Protein AF-A0A838PZT3-F1 (afdb_monomer_lite)

Secondary structure (DSSP, 8-state):
--S----S-TTTGGGS---SSS-HHHHHHHHHHTT--SEEEES-HHHHHHHHHHHHHHHHTTSS-TTSSEEEEHHHHHHHHHS-GGGTSSS----------------

Sequence (107 aa):
RSRGFCCGAGGARFYMEETIGKRVNHERIDEALELHPDLVSTACPFCMVMLDDAVADKTGRGELEQGQVRVVDVAQILAESLLPVATVNGRPATAAGDGNPGGHAGV

Foldseek 3Di:
DPPDDDLQPPPVSVVPDDPPDDRSLLVVLVVVCVVQDLEDEDQDPSNLVSVVVNVVVCCVVVVDPDSSYHYYYPVVVVVLVPDDPCPNDVDPPPDDDDDDDDDDDDD

pLDDT: mean 83.63, std 20.68, range [34.59, 98.38]

Structure (mmCIF, N/CA/C/O backbone):
data_AF-A0A838PZT3-F1
#
_entry.id   AF-A0A838PZT3-F1
#
loop_
_atom_site.group_PDB
_atom_site.id
_atom_site.type_symbol
_atom_site.label_atom_id
_atom_site.label_alt_id
_atom_site.label_comp_id
_atom_site.label_asym_id
_atom_site.label_entity_id
_atom_site.label_seq_id
_atom_site.pdbx_PDB_ins_code
_atom_site.Cartn_x
_atom_site.Cartn_y
_atom_site.Cartn_z
_atom_site.occupancy
_atom_site.B_iso_or_equiv
_atom_site.auth_seq_id
_atom_site.auth_comp_id
_atom_site.auth_asym_id
_atom_site.auth_atom_id
_atom_site.pdbx_PDB_model_num
ATOM 1 N N . ARG A 1 1 ? 1.213 -17.818 -0.784 1.00 59.66 1 ARG A N 1
ATOM 2 C CA . ARG A 1 1 ? 2.274 -17.642 -1.810 1.00 59.66 1 ARG A CA 1
ATOM 3 C C . ARG A 1 1 ? 1.745 -17.626 -3.256 1.00 59.66 1 ARG A C 1
ATOM 5 O O . ARG A 1 1 ? 2.489 -17.206 -4.120 1.00 59.66 1 ARG A O 1
ATOM 12 N N . SER A 1 2 ? 0.508 -18.061 -3.539 1.00 80.94 2 SER A N 1
ATOM 13 C CA . SER A 1 2 ? -0.018 -18.213 -4.914 1.00 80.94 2 SER A CA 1
ATOM 14 C C . SER A 1 2 ? -0.765 -17.003 -5.491 1.00 80.94 2 SER A C 1
ATOM 16 O O . SER A 1 2 ? -1.003 -16.975 -6.687 1.00 80.94 2 SER A O 1
ATOM 18 N N . ARG A 1 3 ? -1.144 -16.015 -4.669 1.00 81.31 3 ARG A N 1
ATOM 19 C CA . ARG A 1 3 ? -1.924 -14.831 -5.096 1.00 81.31 3 ARG A CA 1
ATOM 20 C C . ARG A 1 3 ? -1.153 -13.515 -4.970 1.00 81.31 3 ARG A C 1
ATOM 22 O O . ARG A 1 3 ? -1.739 -12.439 -4.891 1.00 81.31 3 ARG A O 1
ATOM 29 N N . GLY A 1 4 ? 0.161 -13.597 -4.794 1.00 82.94 4 GLY A N 1
ATOM 30 C CA . GLY A 1 4 ? 0.956 -12.412 -4.529 1.00 82.94 4 GLY A CA 1
ATOM 31 C C . GLY A 1 4 ? 2.395 -12.541 -4.957 1.00 82.94 4 GLY A C 1
ATOM 32 O O . GLY A 1 4 ? 3.012 -13.585 -4.748 1.00 82.94 4 GLY A O 1
ATOM 33 N N . PHE A 1 5 ? 2.906 -11.452 -5.518 1.00 89.12 5 PHE A N 1
ATOM 34 C CA . PHE A 1 5 ? 4.318 -11.253 -5.804 1.00 89.12 5 PHE A CA 1
ATOM 35 C C . PHE A 1 5 ? 4.874 -10.067 -4.996 1.00 89.12 5 PHE A C 1
ATOM 37 O O . PHE A 1 5 ? 4.150 -9.386 -4.269 1.00 89.12 5 PHE A O 1
ATOM 44 N N . CYS A 1 6 ? 6.196 -9.897 -5.043 1.00 91.88 6 CYS A N 1
ATOM 45 C CA . CYS A 1 6 ? 6.939 -8.908 -4.258 1.00 91.88 6 CYS A CA 1
ATOM 46 C C . CYS A 1 6 ? 6.649 -7.466 -4.714 1.00 91.88 6 CYS A C 1
ATOM 48 O O . CYS A 1 6 ? 6.509 -7.222 -5.903 1.00 91.88 6 CYS A O 1
ATOM 50 N N . CYS A 1 7 ? 6.676 -6.496 -3.794 1.00 94.50 7 CYS A N 1
ATOM 51 C CA . CYS A 1 7 ? 6.563 -5.062 -4.108 1.00 94.50 7 CYS A CA 1
ATOM 52 C C . CYS A 1 7 ? 7.754 -4.482 -4.896 1.00 94.50 7 CYS A C 1
ATOM 54 O O . CYS A 1 7 ? 7.721 -3.315 -5.269 1.00 94.50 7 CYS A O 1
ATOM 56 N N . GLY A 1 8 ? 8.828 -5.258 -5.089 1.00 94.38 8 GLY A N 1
ATOM 57 C CA . GLY A 1 8 ? 10.031 -4.847 -5.816 1.00 94.38 8 GLY A CA 1
ATOM 58 C C . GLY A 1 8 ? 11.215 -4.412 -4.971 1.00 94.38 8 GLY A C 1
ATOM 59 O O . GLY A 1 8 ? 12.325 -4.414 -5.478 1.00 94.38 8 GLY A O 1
ATO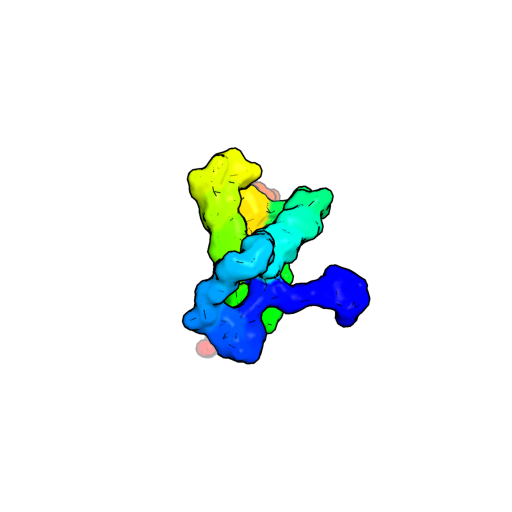M 60 N N . ALA A 1 9 ? 11.026 -4.108 -3.688 1.00 96.50 9 ALA A N 1
ATOM 61 C CA . ALA A 1 9 ? 12.108 -3.592 -2.842 1.00 96.50 9 ALA A CA 1
ATOM 62 C C . ALA A 1 9 ? 13.114 -4.651 -2.347 1.00 96.50 9 ALA A C 1
ATOM 64 O O . ALA A 1 9 ? 14.214 -4.307 -1.909 1.00 96.50 9 ALA A O 1
ATOM 65 N N . GLY A 1 10 ? 12.742 -5.935 -2.360 1.00 94.25 10 GLY A N 1
ATOM 66 C CA . GLY A 1 10 ? 13.560 -7.014 -1.798 1.00 94.25 10 GLY A CA 1
ATOM 67 C C . GLY A 1 10 ? 14.926 -7.161 -2.479 1.00 94.25 10 GLY A C 1
ATOM 68 O O . GLY A 1 10 ? 15.077 -6.876 -3.663 1.00 94.25 10 GLY A O 1
ATOM 69 N N . GLY A 1 11 ? 15.935 -7.633 -1.737 1.00 94.00 11 GLY A N 1
ATOM 70 C CA . GLY A 1 11 ? 17.277 -7.871 -2.289 1.00 94.00 11 GLY A CA 1
ATOM 71 C C . GLY A 1 11 ? 18.022 -6.592 -2.687 1.00 94.00 11 GLY A C 1
ATOM 72 O O . GLY A 1 11 ? 18.698 -6.583 -3.707 1.00 94.00 11 GLY A O 1
ATOM 73 N N . ALA A 1 12 ? 17.862 -5.518 -1.904 1.00 93.38 12 ALA A N 1
ATOM 74 C CA . ALA A 1 12 ? 18.434 -4.183 -2.136 1.00 93.38 12 ALA A CA 1
ATOM 75 C C . ALA A 1 12 ? 17.937 -3.453 -3.397 1.00 93.38 12 ALA A C 1
ATOM 77 O O . ALA A 1 12 ? 18.406 -2.355 -3.691 1.00 93.38 12 ALA A O 1
ATOM 78 N N . ARG A 1 13 ? 16.938 -3.999 -4.098 1.00 92.44 13 ARG A N 1
ATOM 79 C CA . ARG A 1 13 ? 16.351 -3.364 -5.285 1.00 92.44 13 ARG A CA 1
ATOM 80 C C . ARG A 1 13 ? 15.569 -2.090 -4.972 1.00 92.44 13 ARG A C 1
ATOM 82 O O . ARG A 1 13 ? 15.355 -1.300 -5.873 1.00 92.44 13 ARG A O 1
ATOM 89 N N . PHE A 1 14 ? 15.232 -1.842 -3.704 1.00 92.69 14 PHE A N 1
ATOM 90 C CA . PHE A 1 14 ? 14.729 -0.542 -3.244 1.00 92.69 14 PHE A CA 1
ATOM 91 C C . PHE A 1 14 ? 15.652 0.633 -3.613 1.00 92.69 14 PHE A C 1
ATOM 93 O O . PHE A 1 14 ? 15.176 1.730 -3.866 1.00 92.69 14 PHE A O 1
ATOM 100 N N . TYR A 1 15 ? 16.969 0.408 -3.642 1.00 91.00 15 TYR A N 1
ATOM 101 C CA . TYR A 1 15 ? 17.969 1.438 -3.951 1.00 91.00 15 TYR A CA 1
ATOM 102 C C . TYR A 1 15 ? 18.348 1.493 -5.433 1.00 91.00 15 TYR A C 1
ATOM 104 O O . TYR A 1 15 ? 19.294 2.184 -5.803 1.00 91.00 15 TYR A O 1
ATOM 112 N N . MET A 1 16 ? 17.672 0.709 -6.267 1.00 90.25 16 MET A N 1
ATOM 113 C CA . MET A 1 16 ? 17.953 0.608 -7.688 1.00 90.25 16 MET A CA 1
ATOM 114 C C . MET A 1 16 ? 16.753 1.128 -8.462 1.00 90.25 16 MET A C 1
ATOM 116 O O . MET A 1 16 ? 15.609 0.849 -8.111 1.00 90.25 16 MET A O 1
ATOM 120 N N . GLU A 1 17 ? 17.018 1.836 -9.550 1.00 87.12 17 GLU A N 1
ATOM 121 C CA . GLU A 1 17 ? 15.967 2.226 -10.479 1.00 87.12 17 GLU A CA 1
ATOM 122 C C . GLU A 1 17 ? 15.562 1.013 -11.329 1.00 87.12 17 GLU A C 1
ATOM 124 O O . GLU A 1 17 ? 16.417 0.346 -11.923 1.00 87.12 17 GLU A O 1
ATOM 129 N N . GLU A 1 18 ? 14.262 0.734 -11.420 1.00 85.12 18 GLU A N 1
ATOM 130 C CA . GLU A 1 18 ? 13.750 -0.204 -12.417 1.00 85.12 18 GLU A CA 1
ATOM 131 C C . GLU A 1 18 ? 13.581 0.535 -13.744 1.00 85.12 18 GLU A C 1
ATOM 133 O O . GLU A 1 18 ? 12.869 1.534 -13.826 1.00 85.12 18 GLU A O 1
ATOM 138 N N . THR A 1 19 ? 14.250 0.048 -14.783 1.00 87.06 19 THR A N 1
ATOM 139 C CA . THR A 1 19 ? 14.265 0.685 -16.111 1.00 87.06 19 THR A CA 1
ATOM 140 C C . THR A 1 19 ? 13.596 -0.176 -17.172 1.00 87.06 19 THR A C 1
ATOM 142 O O . THR A 1 19 ? 13.427 0.261 -18.312 1.00 87.06 19 THR A O 1
ATOM 145 N N . ILE A 1 20 ? 13.205 -1.401 -16.814 1.00 87.06 20 ILE A N 1
ATOM 146 C CA . ILE A 1 20 ? 12.642 -2.372 -17.738 1.00 87.06 20 ILE A CA 1
ATOM 147 C C . ILE A 1 20 ? 11.157 -2.551 -17.434 1.00 87.06 20 ILE A C 1
ATOM 149 O O . ILE A 1 20 ? 10.768 -3.062 -16.387 1.00 87.06 20 ILE A O 1
ATOM 153 N N . GLY A 1 21 ? 10.321 -2.198 -18.410 1.00 90.31 21 GLY A N 1
ATOM 154 C CA . GLY A 1 21 ? 8.877 -2.397 -18.327 1.00 90.31 21 GLY A CA 1
ATOM 155 C C . GLY A 1 21 ? 8.206 -1.512 -17.277 1.00 90.31 21 GLY A C 1
ATOM 156 O O . GLY A 1 21 ? 8.669 -0.415 -16.966 1.00 90.31 21 GLY A O 1
ATOM 157 N N . LYS A 1 22 ? 7.064 -1.974 -16.763 1.00 93.00 22 LYS A N 1
ATOM 158 C CA . LYS A 1 22 ? 6.316 -1.264 -15.724 1.00 93.00 22 LYS A CA 1
ATOM 159 C C . LYS A 1 22 ? 6.942 -1.548 -14.362 1.00 93.00 22 LYS A C 1
ATOM 161 O O . LYS A 1 22 ? 7.284 -2.690 -14.053 1.00 93.00 22 LYS A O 1
ATOM 166 N N . ARG A 1 23 ? 7.048 -0.515 -13.521 1.00 94.00 23 ARG A N 1
ATOM 167 C CA . ARG A 1 23 ? 7.534 -0.679 -12.147 1.00 94.00 23 ARG A CA 1
ATOM 168 C C . ARG A 1 23 ? 6.653 -1.689 -11.409 1.00 94.00 23 ARG A C 1
ATOM 170 O O . ARG A 1 23 ? 5.427 -1.623 -11.453 1.00 94.00 23 ARG A O 1
ATOM 177 N N . VAL A 1 24 ? 7.278 -2.627 -10.708 1.00 95.12 24 VAL A N 1
ATOM 178 C CA . VAL A 1 24 ? 6.561 -3.753 -10.090 1.00 95.12 24 VAL A CA 1
ATOM 179 C C . VAL A 1 24 ? 5.627 -3.321 -8.950 1.00 95.12 24 VAL A C 1
ATOM 181 O O . VAL A 1 24 ? 4.609 -3.966 -8.711 1.00 95.12 24 VAL A O 1
ATOM 184 N N . ASN A 1 25 ? 5.915 -2.200 -8.277 1.00 95.94 25 ASN A N 1
ATOM 185 C CA . ASN A 1 25 ? 4.985 -1.596 -7.321 1.00 95.94 25 ASN A CA 1
ATOM 186 C C . ASN A 1 25 ? 3.722 -1.044 -8.005 1.00 95.94 25 ASN A C 1
ATOM 188 O O . ASN A 1 25 ? 2.643 -1.163 -7.432 1.00 95.94 25 ASN A O 1
ATOM 192 N N . HIS A 1 26 ? 3.835 -0.528 -9.236 1.00 96.75 26 HIS A N 1
ATOM 193 C CA . HIS A 1 26 ? 2.692 -0.112 -10.058 1.00 96.75 26 HIS A CA 1
ATOM 194 C C . HIS A 1 26 ? 1.846 -1.296 -10.509 1.00 96.75 26 HIS A C 1
ATOM 196 O O . HIS A 1 26 ? 0.629 -1.231 -10.393 1.00 96.75 26 HIS A O 1
ATOM 202 N N . GLU A 1 27 ? 2.462 -2.396 -10.955 1.00 95.75 27 GLU A N 1
ATOM 203 C CA . GLU A 1 27 ? 1.693 -3.622 -11.227 1.00 95.75 27 GLU A CA 1
ATOM 204 C C . GLU A 1 27 ? 0.923 -4.071 -9.988 1.00 95.75 27 GLU A C 1
ATOM 206 O O . GLU A 1 27 ? -0.257 -4.402 -10.055 1.00 95.75 27 GLU A O 1
ATOM 211 N N . ARG A 1 28 ? 1.581 -4.035 -8.826 1.00 95.56 28 ARG A N 1
ATOM 212 C CA . ARG A 1 28 ? 0.972 -4.529 -7.599 1.00 95.56 28 ARG A CA 1
ATOM 213 C C . ARG A 1 28 ? -0.161 -3.646 -7.087 1.00 95.56 28 ARG A C 1
ATOM 215 O O . ARG A 1 28 ? -1.121 -4.186 -6.538 1.00 95.56 28 ARG A O 1
ATOM 222 N N . ILE A 1 29 ? -0.046 -2.323 -7.215 1.00 96.88 29 ILE A N 1
ATOM 223 C CA . ILE A 1 29 ? -1.128 -1.429 -6.796 1.00 96.88 29 ILE A CA 1
ATOM 224 C C . ILE A 1 29 ? -2.305 -1.502 -7.766 1.00 96.88 29 ILE A C 1
ATOM 226 O O . ILE A 1 29 ? -3.436 -1.484 -7.304 1.00 96.88 29 ILE A O 1
ATOM 230 N N . ASP A 1 30 ? -2.069 -1.679 -9.069 1.00 96.62 30 ASP A N 1
ATOM 231 C CA . ASP A 1 30 ? -3.154 -1.840 -10.043 1.00 96.62 30 ASP A CA 1
ATOM 232 C C . ASP A 1 30 ? -3.994 -3.084 -9.752 1.00 96.62 30 ASP A C 1
ATOM 234 O O . ASP A 1 30 ? -5.214 -2.977 -9.647 1.00 96.62 30 ASP A O 1
ATOM 238 N N . GLU A 1 31 ? -3.353 -4.225 -9.478 1.00 95.56 31 GLU A N 1
ATOM 239 C CA . GLU A 1 31 ? -4.064 -5.432 -9.027 1.00 95.56 31 GLU A CA 1
ATOM 240 C C . GLU A 1 31 ? -4.888 -5.192 -7.754 1.00 95.56 31 GLU A C 1
ATOM 242 O O . GLU A 1 31 ? -5.969 -5.754 -7.585 1.00 95.56 31 GLU A O 1
ATOM 247 N N . ALA A 1 32 ? -4.371 -4.392 -6.817 1.00 95.62 32 ALA A N 1
ATOM 248 C CA . ALA A 1 32 ? -5.101 -4.076 -5.594 1.00 95.62 32 ALA A CA 1
ATOM 249 C C . ALA A 1 32 ? -6.310 -3.173 -5.883 1.00 95.62 32 ALA A C 1
ATOM 251 O O . ALA A 1 32 ? -7.377 -3.395 -5.314 1.00 95.62 32 ALA A O 1
ATOM 252 N N . LEU A 1 33 ? -6.157 -2.190 -6.773 1.00 96.75 33 LEU A N 1
ATOM 253 C CA . LEU A 1 33 ? -7.187 -1.212 -7.128 1.00 96.75 33 LEU A CA 1
ATOM 254 C C . LEU A 1 33 ? -8.372 -1.830 -7.879 1.00 96.75 33 LEU A C 1
ATOM 256 O O . LEU A 1 33 ? -9.487 -1.334 -7.733 1.00 96.75 33 LEU A O 1
ATOM 260 N N . GLU A 1 34 ? -8.184 -2.949 -8.585 1.00 96.62 34 GLU A N 1
ATOM 261 C CA . GLU A 1 34 ? -9.287 -3.725 -9.188 1.00 96.62 34 GLU A CA 1
ATOM 262 C C . GLU A 1 34 ? -10.333 -4.189 -8.157 1.00 96.62 34 GLU A C 1
ATOM 264 O O . GLU A 1 34 ? -11.488 -4.455 -8.497 1.00 96.62 34 GLU A O 1
ATOM 269 N N . LEU A 1 35 ? -9.946 -4.278 -6.880 1.00 96.06 35 LEU A N 1
ATOM 270 C CA . LEU A 1 35 ? -10.833 -4.648 -5.776 1.00 96.06 35 LEU A CA 1
ATOM 271 C C . LEU A 1 35 ? -11.527 -3.445 -5.123 1.00 96.06 35 LEU A C 1
ATOM 273 O O . LEU A 1 35 ? -12.304 -3.647 -4.192 1.00 96.06 35 LEU A O 1
ATOM 277 N N . HIS A 1 36 ? -11.279 -2.226 -5.609 1.00 96.31 36 HIS A N 1
ATOM 278 C CA . HIS A 1 36 ? -11.813 -0.968 -5.076 1.00 96.31 36 HIS A CA 1
ATOM 279 C C . HIS A 1 36 ? -11.580 -0.791 -3.555 1.00 96.31 36 HIS A C 1
ATOM 281 O O . HIS A 1 36 ? -12.537 -0.577 -2.810 1.00 96.31 36 HIS A O 1
ATOM 287 N N . PRO A 1 37 ? -10.336 -0.932 -3.053 1.00 97.19 37 PRO A N 1
ATOM 288 C CA . PRO A 1 37 ? -10.059 -0.878 -1.623 1.00 97.19 37 PRO A CA 1
ATOM 289 C C . PRO A 1 37 ? -9.988 0.562 -1.101 1.00 97.19 37 PRO A C 1
ATOM 291 O O . PRO A 1 37 ? -9.372 1.413 -1.731 1.00 97.19 37 PRO A O 1
ATOM 294 N N . ASP A 1 38 ? -10.473 0.794 0.120 1.00 96.44 38 ASP A N 1
ATOM 295 C CA . ASP A 1 38 ? -10.155 2.018 0.878 1.00 96.44 38 ASP A CA 1
ATOM 296 C C . ASP A 1 38 ? -8.757 1.931 1.533 1.00 96.44 38 ASP A C 1
ATOM 298 O O . ASP A 1 38 ? -8.075 2.933 1.762 1.00 96.44 38 ASP A O 1
ATOM 302 N N . LEU A 1 39 ? -8.312 0.706 1.849 1.00 96.75 39 LEU A N 1
ATOM 303 C CA . LEU A 1 39 ? -7.032 0.422 2.498 1.00 96.75 39 LEU A CA 1
ATOM 304 C C . LEU A 1 39 ? -6.282 -0.737 1.839 1.00 96.75 39 LEU A C 1
ATOM 306 O O . LEU A 1 39 ? -6.838 -1.809 1.590 1.00 96.75 39 LEU A O 1
ATOM 310 N N . VAL A 1 40 ? -4.972 -0.555 1.681 1.00 97.38 40 VAL A N 1
ATOM 311 C CA . VAL A 1 40 ? -4.015 -1.604 1.317 1.00 97.38 40 VAL A CA 1
ATOM 312 C C . VAL A 1 40 ? -3.066 -1.820 2.493 1.00 97.38 40 VAL A C 1
ATOM 314 O O . VAL A 1 40 ? -2.283 -0.944 2.852 1.00 97.38 40 VAL A O 1
ATOM 317 N N . SER A 1 41 ? -3.130 -3.001 3.109 1.00 97.00 41 SER A N 1
ATOM 318 C CA . SER A 1 41 ? -2.301 -3.329 4.272 1.00 97.00 41 SER A CA 1
ATOM 319 C C . SER A 1 41 ? -1.077 -4.166 3.914 1.00 97.00 41 SER A C 1
ATOM 321 O O . SER A 1 41 ? -1.123 -5.048 3.053 1.00 97.00 41 SER A O 1
ATOM 323 N N . THR A 1 42 ? 0.017 -3.926 4.630 1.00 96.62 42 THR A N 1
ATOM 324 C CA . THR A 1 42 ? 1.263 -4.692 4.560 1.00 96.62 42 THR A CA 1
ATOM 325 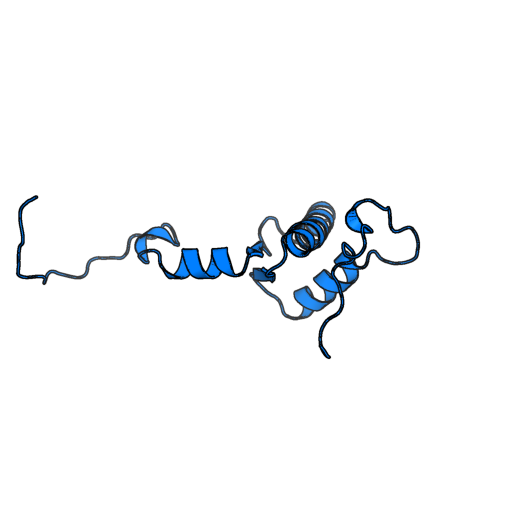C C . THR A 1 42 ? 1.813 -4.963 5.964 1.00 96.62 42 THR A C 1
ATOM 327 O O . THR A 1 42 ? 1.432 -4.310 6.924 1.00 96.62 42 THR A O 1
ATOM 330 N N . ALA A 1 43 ? 2.716 -5.937 6.090 1.00 96.31 43 ALA A N 1
ATOM 331 C CA . ALA A 1 43 ? 3.479 -6.216 7.315 1.00 96.31 43 ALA A CA 1
ATOM 332 C C . ALA A 1 43 ? 4.995 -6.000 7.110 1.00 96.31 43 ALA A C 1
ATOM 334 O O . ALA A 1 43 ? 5.830 -6.573 7.808 1.00 96.31 43 ALA A O 1
ATOM 335 N N . CYS A 1 44 ? 5.366 -5.252 6.069 1.00 96.06 44 CYS A N 1
ATOM 336 C CA . CYS A 1 44 ? 6.746 -4.963 5.701 1.00 96.06 44 CYS A CA 1
ATOM 337 C C . CYS A 1 44 ? 6.900 -3.463 5.406 1.00 96.06 44 CYS A C 1
ATOM 339 O O . CYS A 1 44 ? 6.187 -2.961 4.527 1.00 96.06 44 CYS A O 1
ATOM 341 N N . PRO A 1 45 ? 7.854 -2.764 6.055 1.00 95.25 45 PRO A N 1
ATOM 342 C CA . PRO A 1 45 ? 8.040 -1.325 5.869 1.00 95.25 45 PRO A CA 1
ATOM 343 C C . PRO A 1 45 ? 8.459 -0.968 4.438 1.00 95.25 45 PRO A C 1
ATOM 345 O O . PRO A 1 45 ? 8.029 0.047 3.907 1.00 95.25 45 PRO A O 1
ATOM 348 N N . PHE A 1 46 ? 9.221 -1.829 3.759 1.00 96.69 46 PHE A N 1
ATOM 349 C CA . PHE A 1 46 ? 9.579 -1.599 2.358 1.00 96.69 46 PHE A CA 1
ATOM 350 C C . PHE A 1 46 ? 8.378 -1.705 1.421 1.00 96.69 46 PHE A C 1
ATOM 352 O O . PHE A 1 46 ? 8.228 -0.893 0.518 1.00 96.69 46 PHE A O 1
ATOM 359 N N . CYS A 1 47 ? 7.501 -2.691 1.631 1.00 96.81 47 CYS A N 1
ATOM 360 C CA . CYS A 1 47 ? 6.257 -2.772 0.870 1.00 96.81 47 CYS A CA 1
ATOM 361 C C . CYS A 1 47 ? 5.383 -1.540 1.095 1.00 96.81 47 CYS A C 1
ATOM 363 O O . CYS A 1 47 ? 4.760 -1.093 0.143 1.00 96.81 47 CYS A O 1
ATOM 365 N N . MET A 1 48 ? 5.360 -0.993 2.314 1.00 97.00 48 MET A N 1
ATOM 366 C CA . MET A 1 48 ? 4.595 0.217 2.609 1.00 97.00 48 MET A CA 1
ATOM 367 C C . MET A 1 48 ? 5.097 1.379 1.762 1.00 97.00 48 MET A C 1
ATOM 369 O O . MET A 1 48 ? 4.323 1.918 0.987 1.00 97.00 48 MET A O 1
ATOM 373 N N . VAL A 1 49 ? 6.399 1.678 1.819 1.00 96.88 49 VAL A N 1
ATOM 374 C CA . VAL A 1 49 ? 6.994 2.767 1.029 1.00 96.88 49 VAL A CA 1
ATOM 375 C C . VAL A 1 49 ? 6.773 2.557 -0.471 1.00 96.88 49 VAL A C 1
ATOM 377 O O . VAL A 1 49 ? 6.367 3.477 -1.166 1.00 96.88 49 VAL A O 1
ATOM 380 N N . MET A 1 50 ? 6.996 1.342 -0.980 1.00 97.69 50 MET A N 1
ATOM 381 C CA . MET A 1 50 ? 6.863 1.066 -2.414 1.00 97.69 50 MET A CA 1
ATOM 382 C C . MET A 1 50 ? 5.425 1.192 -2.920 1.00 97.69 50 MET A C 1
ATOM 384 O O . MET A 1 50 ? 5.213 1.677 -4.029 1.00 97.69 50 MET A O 1
ATOM 388 N N . LEU A 1 51 ? 4.444 0.700 -2.163 1.00 97.88 51 LEU A N 1
ATOM 389 C CA . LEU A 1 51 ? 3.041 0.770 -2.573 1.00 97.88 51 LEU A CA 1
ATOM 390 C C . LEU A 1 51 ? 2.479 2.180 -2.379 1.00 97.88 51 LEU A C 1
ATOM 392 O O . LEU A 1 51 ? 1.714 2.630 -3.225 1.00 97.88 51 LEU A O 1
ATOM 396 N N . ASP A 1 52 ? 2.896 2.882 -1.324 1.00 97.75 52 ASP A N 1
ATOM 397 C CA . ASP A 1 52 ? 2.536 4.283 -1.092 1.00 97.75 52 ASP A CA 1
ATOM 398 C C . ASP A 1 52 ? 3.084 5.189 -2.205 1.00 97.75 52 ASP A C 1
ATOM 400 O O . ASP A 1 52 ? 2.340 5.990 -2.759 1.00 97.75 52 ASP A O 1
ATOM 404 N N . ASP A 1 53 ? 4.329 4.970 -2.649 1.00 97.19 53 ASP A N 1
ATOM 405 C CA . ASP A 1 53 ? 4.900 5.645 -3.825 1.00 97.19 53 ASP A CA 1
ATOM 406 C C . ASP A 1 53 ? 4.061 5.419 -5.097 1.00 97.19 53 ASP A C 1
ATOM 408 O O . ASP A 1 53 ? 3.819 6.347 -5.869 1.00 97.19 53 ASP A O 1
ATOM 412 N N . ALA A 1 54 ? 3.557 4.199 -5.309 1.00 97.50 54 ALA A N 1
ATOM 413 C CA . ALA A 1 54 ? 2.708 3.905 -6.460 1.00 97.50 54 ALA A CA 1
ATOM 414 C C . ALA A 1 54 ? 1.339 4.610 -6.372 1.00 97.50 54 ALA A C 1
ATOM 416 O O . ALA A 1 54 ? 0.854 5.122 -7.384 1.00 97.50 54 ALA A O 1
ATOM 417 N N . VAL A 1 55 ? 0.739 4.683 -5.176 1.00 98.38 55 VAL A N 1
ATOM 418 C CA . VAL A 1 55 ? -0.490 5.458 -4.921 1.00 98.38 55 VAL A CA 1
ATOM 419 C C . VAL A 1 55 ? -0.246 6.952 -5.133 1.00 98.38 55 VAL A C 1
ATOM 421 O O . VAL A 1 55 ? -1.046 7.612 -5.800 1.00 98.38 55 VAL A O 1
ATOM 424 N N . ALA A 1 56 ? 0.860 7.489 -4.617 1.00 98.12 56 ALA A N 1
ATOM 425 C CA . ALA A 1 56 ? 1.215 8.898 -4.743 1.00 98.12 56 ALA A CA 1
ATOM 426 C C . ALA A 1 56 ? 1.432 9.304 -6.208 1.00 98.12 56 ALA A C 1
ATOM 428 O O . ALA A 1 56 ? 0.897 10.323 -6.642 1.00 98.12 56 ALA A O 1
ATOM 429 N N . ASP A 1 57 ? 2.140 8.488 -6.993 1.00 97.75 57 ASP A N 1
ATOM 430 C CA . ASP A 1 57 ? 2.344 8.714 -8.430 1.00 97.75 57 ASP A CA 1
ATOM 431 C C . ASP A 1 57 ? 1.005 8.714 -9.192 1.00 97.75 57 ASP A C 1
ATOM 433 O O . ASP A 1 57 ? 0.714 9.639 -9.949 1.00 97.75 57 ASP A O 1
ATOM 437 N N . LYS A 1 58 ? 0.119 7.745 -8.924 1.00 98.00 58 LYS A N 1
ATOM 438 C CA . LYS A 1 58 ? -1.230 7.705 -9.524 1.00 98.00 58 LYS A CA 1
ATOM 439 C C . LYS A 1 58 ? -2.094 8.901 -9.135 1.00 98.00 58 LYS A C 1
ATOM 441 O O . LYS A 1 58 ? -2.784 9.458 -9.987 1.00 98.00 58 LYS A O 1
ATOM 446 N N . THR A 1 59 ? -2.014 9.327 -7.879 1.00 98.00 59 THR A N 1
ATOM 447 C CA . THR A 1 59 ? -2.690 10.538 -7.394 1.00 98.00 59 THR A CA 1
ATOM 448 C C . THR A 1 59 ? -2.157 11.777 -8.118 1.00 98.00 59 THR A C 1
ATOM 450 O O . THR A 1 59 ? -2.930 12.586 -8.624 1.00 98.00 59 THR A O 1
ATOM 453 N N . GLY A 1 60 ? -0.833 11.892 -8.269 1.00 98.06 60 GLY A N 1
ATOM 454 C CA . GLY A 1 60 ? -0.185 12.983 -9.001 1.00 98.06 60 GLY A CA 1
ATOM 455 C C . GLY A 1 60 ? -0.533 13.026 -10.494 1.00 98.06 60 GLY A C 1
ATOM 456 O O . GLY A 1 60 ? -0.558 14.105 -11.085 1.00 98.06 60 GLY A O 1
ATOM 457 N N . ARG A 1 61 ? -0.855 11.875 -11.098 1.00 97.50 61 ARG A N 1
ATOM 458 C CA . ARG A 1 61 ? -1.355 11.768 -12.481 1.00 97.50 61 ARG A CA 1
ATOM 459 C C . ARG A 1 61 ? -2.871 11.963 -12.617 1.00 97.50 61 ARG A C 1
ATOM 461 O O . ARG A 1 61 ? -3.372 11.958 -13.739 1.00 97.50 61 ARG A O 1
ATOM 468 N N . GLY A 1 62 ? -3.593 12.151 -11.511 1.00 97.38 62 GLY A N 1
ATOM 469 C CA . GLY A 1 62 ? -5.049 12.313 -11.502 1.00 97.38 62 GLY A CA 1
ATOM 470 C C . GLY A 1 62 ? -5.832 11.018 -11.739 1.00 97.38 62 GLY A C 1
ATOM 471 O O . GLY A 1 62 ? -7.007 11.080 -12.089 1.00 97.38 62 GLY A O 1
ATOM 472 N N . GLU A 1 63 ? -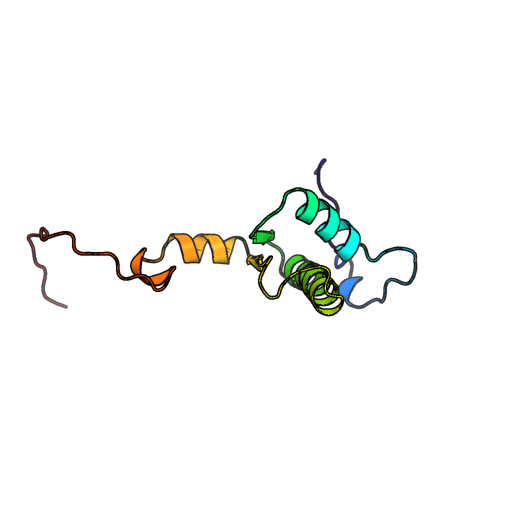5.200 9.851 -11.576 1.00 97.38 63 GLU A N 1
ATOM 473 C CA . GLU A 1 63 ? -5.868 8.541 -11.659 1.00 97.38 63 GLU A CA 1
ATOM 474 C C . GLU A 1 63 ? -6.607 8.182 -10.361 1.00 97.38 63 GLU A C 1
ATOM 476 O O . GLU A 1 63 ? -7.543 7.387 -10.389 1.00 97.38 63 GLU A O 1
ATOM 481 N N . LEU A 1 64 ? -6.176 8.753 -9.232 1.00 97.31 64 LEU A N 1
ATOM 482 C CA . LEU A 1 64 ? -6.772 8.577 -7.909 1.00 97.31 64 LEU A CA 1
ATOM 483 C C . LEU A 1 64 ? -7.024 9.938 -7.260 1.00 97.31 64 LEU A C 1
ATOM 485 O O . LEU A 1 64 ? -6.256 10.883 -7.459 1.00 97.31 64 LEU A O 1
ATOM 489 N N . GLU A 1 65 ? -8.074 10.027 -6.449 1.00 97.19 65 GLU A N 1
ATOM 490 C CA . GLU A 1 65 ? -8.307 11.183 -5.587 1.00 97.19 65 GLU A CA 1
ATOM 491 C C . GLU A 1 65 ? -7.377 11.152 -4.365 1.00 97.19 65 GLU A C 1
ATOM 493 O O . GLU A 1 65 ? -6.982 10.095 -3.862 1.00 97.19 65 GLU A O 1
ATOM 498 N N . GLN A 1 66 ? -7.043 12.334 -3.841 1.00 95.50 66 GLN A N 1
ATOM 499 C CA . GLN A 1 66 ? -6.195 12.457 -2.659 1.00 95.50 66 GLN A CA 1
ATOM 500 C C . GLN A 1 66 ? -6.830 11.733 -1.462 1.00 95.50 66 GLN A C 1
ATOM 502 O O . GLN A 1 66 ? -7.908 12.099 -1.001 1.00 95.50 66 GLN A O 1
ATOM 507 N N . GLY A 1 67 ? -6.131 10.731 -0.925 1.00 93.69 67 GLY A N 1
ATOM 508 C CA . GLY A 1 67 ? -6.612 9.952 0.219 1.00 93.69 67 GLY A CA 1
ATOM 509 C C . GLY A 1 67 ? -7.669 8.898 -0.122 1.00 93.69 67 GLY A C 1
ATOM 510 O O . GLY A 1 67 ? -8.178 8.270 0.803 1.00 93.69 67 GLY A O 1
ATOM 511 N N . GLN A 1 68 ? -7.962 8.669 -1.409 1.00 95.75 68 GLN A N 1
ATOM 512 C CA . GLN A 1 68 ? -8.880 7.615 -1.857 1.00 95.75 68 GLN A CA 1
ATOM 513 C C . GLN A 1 68 ? -8.446 6.229 -1.370 1.00 95.75 68 GLN A C 1
ATOM 515 O O . GLN A 1 68 ? -9.282 5.419 -0.991 1.00 95.75 68 GLN A O 1
ATOM 520 N N . VAL A 1 69 ? -7.137 5.965 -1.367 1.00 97.75 69 VAL A N 1
ATOM 521 C CA . VAL A 1 69 ? -6.558 4.704 -0.897 1.00 97.75 69 VAL A CA 1
ATOM 522 C C . VAL A 1 69 ? -5.433 5.002 0.080 1.00 97.75 69 VAL A C 1
ATOM 524 O O . VAL A 1 69 ? -4.540 5.796 -0.217 1.00 97.75 69 VAL A O 1
ATOM 527 N N . ARG A 1 70 ? -5.455 4.348 1.245 1.00 97.12 70 ARG A N 1
ATOM 528 C CA . ARG A 1 70 ? -4.385 4.442 2.251 1.00 97.12 70 ARG A CA 1
ATOM 529 C C . ARG A 1 70 ? -3.546 3.171 2.272 1.00 97.12 70 ARG A C 1
ATOM 531 O O . ARG A 1 70 ? -4.089 2.071 2.380 1.00 97.12 70 ARG A O 1
ATOM 538 N N . VAL A 1 71 ? -2.224 3.317 2.255 1.00 98.06 71 VAL A N 1
ATOM 539 C CA . VAL A 1 71 ? -1.297 2.206 2.503 1.00 98.06 71 VAL A CA 1
ATOM 540 C C . VAL A 1 71 ? -0.889 2.216 3.975 1.00 98.06 71 VAL A C 1
ATOM 542 O O . VAL A 1 71 ? -0.375 3.215 4.469 1.00 98.06 71 VAL A O 1
ATOM 545 N N . VAL A 1 72 ? -1.135 1.120 4.696 1.00 97.69 72 VAL A N 1
ATOM 546 C CA . VAL A 1 72 ? -0.923 1.052 6.157 1.00 97.69 72 VAL A CA 1
ATOM 547 C C . VAL A 1 72 ? -0.242 -0.241 6.595 1.00 97.69 72 VAL A C 1
ATOM 549 O O . VAL A 1 72 ? -0.310 -1.268 5.915 1.00 97.69 72 VAL A O 1
ATOM 552 N N . ASP A 1 73 ? 0.386 -0.219 7.772 1.00 97.62 73 A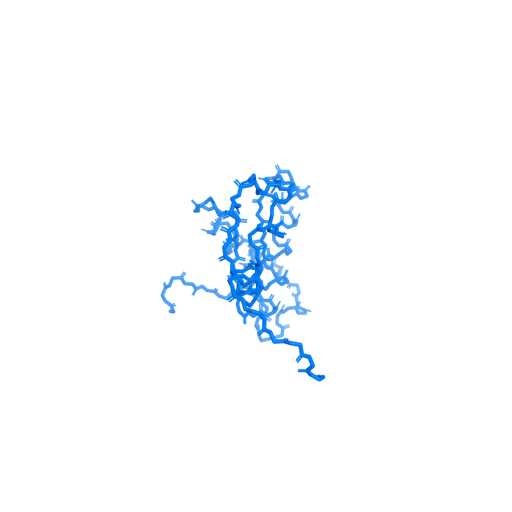SP A N 1
ATOM 553 C CA . ASP A 1 73 ? 0.848 -1.455 8.413 1.00 97.62 73 ASP A CA 1
ATOM 554 C C . ASP A 1 73 ? -0.321 -2.199 9.068 1.00 97.62 73 ASP A C 1
ATOM 556 O O . ASP A 1 73 ? -1.241 -1.581 9.609 1.00 97.62 73 ASP A O 1
ATOM 560 N N . VAL A 1 74 ? -0.269 -3.529 9.101 1.00 96.75 74 VAL A N 1
ATOM 561 C CA . VAL A 1 74 ? -1.235 -4.349 9.849 1.00 96.75 74 VAL A CA 1
ATOM 562 C C . VAL A 1 74 ? -1.301 -3.965 11.336 1.00 96.75 74 VAL A C 1
ATOM 564 O O . VAL A 1 74 ? -2.377 -3.996 11.935 1.00 96.75 74 VAL A O 1
ATOM 567 N N . ALA A 1 75 ? -0.187 -3.534 11.931 1.00 95.81 75 ALA A N 1
ATOM 568 C CA . ALA A 1 75 ? -0.148 -3.054 13.307 1.00 95.81 75 ALA A CA 1
ATOM 569 C C . ALA A 1 75 ? -0.900 -1.725 13.493 1.00 95.81 75 ALA A C 1
ATOM 571 O O . ALA A 1 75 ? -1.473 -1.509 14.558 1.00 95.81 75 ALA A O 1
ATOM 572 N N . GLN A 1 76 ? -0.950 -0.857 12.473 1.00 95.06 76 GLN A N 1
ATOM 573 C CA . GLN A 1 76 ? -1.742 0.379 12.532 1.00 95.06 76 GLN A CA 1
ATOM 574 C C . GLN A 1 76 ? -3.238 0.060 12.543 1.00 95.06 76 GLN A C 1
ATOM 576 O O . GLN A 1 76 ? -3.963 0.610 13.364 1.00 95.06 76 GLN A O 1
ATOM 581 N N . ILE A 1 77 ? -3.681 -0.897 11.721 1.00 95.12 77 ILE A N 1
ATOM 582 C CA . ILE A 1 77 ? -5.076 -1.368 11.723 1.00 95.12 77 ILE A CA 1
ATOM 583 C C . ILE A 1 77 ? -5.452 -1.934 13.096 1.00 95.12 77 ILE A C 1
ATOM 585 O O . ILE A 1 77 ? -6.520 -1.630 13.633 1.00 95.12 77 ILE A O 1
ATOM 589 N N . LEU A 1 78 ? -4.568 -2.745 13.687 1.00 94.81 78 LEU A N 1
ATOM 590 C CA . LEU A 1 78 ? -4.780 -3.275 15.032 1.00 94.81 78 LEU A CA 1
ATOM 591 C C . LEU A 1 78 ? -4.880 -2.145 16.062 1.00 94.81 78 LEU A C 1
ATOM 593 O O . LEU A 1 78 ? -5.795 -2.154 16.879 1.00 94.81 78 LEU A O 1
ATOM 597 N N . ALA A 1 79 ? -3.970 -1.172 16.013 1.00 93.56 79 ALA A N 1
ATOM 598 C CA . ALA A 1 79 ? -3.985 -0.036 16.926 1.00 93.56 79 ALA A CA 1
ATOM 599 C C . ALA A 1 79 ? -5.281 0.783 16.794 1.00 93.56 79 ALA A C 1
ATOM 601 O O . ALA A 1 79 ? -5.917 1.050 17.810 1.00 93.56 79 ALA A O 1
ATOM 602 N N . GLU A 1 80 ? -5.715 1.107 15.569 1.00 91.88 80 GLU A N 1
ATOM 603 C CA . GLU A 1 80 ? -6.982 1.809 15.295 1.00 91.88 80 GLU A CA 1
ATOM 604 C C . GLU A 1 80 ? -8.193 1.033 15.850 1.00 91.88 80 GLU A C 1
ATOM 606 O O . GLU A 1 80 ? -9.120 1.633 16.392 1.00 91.88 80 GLU A O 1
ATOM 611 N N . SER A 1 81 ? -8.155 -0.303 15.802 1.00 91.81 81 SER A N 1
ATOM 612 C CA . SER A 1 81 ? -9.231 -1.175 16.303 1.00 91.81 81 SER A CA 1
ATOM 613 C C . SER A 1 81 ? -9.328 -1.237 17.833 1.00 91.81 81 SER A C 1
ATOM 615 O O . SER A 1 81 ? -10.360 -1.647 18.365 1.00 91.81 81 SER A O 1
ATOM 617 N N . LEU A 1 82 ? -8.264 -0.866 18.551 1.00 91.56 82 LEU A N 1
ATOM 618 C CA . LEU A 1 82 ? -8.224 -0.857 20.018 1.00 91.56 82 LEU A CA 1
ATOM 619 C C . LEU A 1 82 ? -8.636 0.495 20.617 1.00 91.56 82 LEU A C 1
ATOM 621 O O . LEU A 1 82 ? -8.816 0.596 21.833 1.00 91.56 82 LEU A O 1
ATOM 625 N N . LEU A 1 83 ? -8.776 1.536 19.793 1.00 85.88 83 LEU A N 1
ATOM 626 C CA . LEU A 1 83 ? -9.165 2.855 20.270 1.00 85.88 83 LEU A CA 1
ATOM 627 C C . LEU A 1 83 ? -10.684 2.933 20.516 1.00 85.88 83 LEU A C 1
ATOM 629 O O . LEU A 1 83 ? -11.472 2.379 19.745 1.00 85.88 83 LEU A O 1
ATOM 633 N N . PRO A 1 84 ? -11.140 3.654 21.561 1.00 77.88 84 PRO A N 1
ATOM 634 C CA . PRO A 1 84 ? -12.563 3.896 21.767 1.00 77.88 84 PRO A CA 1
ATOM 635 C C . PRO A 1 84 ? -13.174 4.557 20.528 1.00 77.88 84 PRO A C 1
ATOM 637 O O . PRO A 1 84 ? -12.622 5.530 20.014 1.00 77.88 84 PRO A O 1
ATOM 640 N N . VAL A 1 85 ? -14.339 4.074 20.087 1.00 61.12 85 VAL A N 1
ATOM 641 C CA . VAL A 1 85 ? -15.036 4.485 18.847 1.00 61.12 85 VAL A CA 1
ATOM 642 C C . VAL A 1 85 ? -15.169 6.011 18.689 1.00 61.12 85 VAL A C 1
ATOM 644 O O . VAL A 1 85 ? -15.160 6.518 17.570 1.00 61.12 85 VAL A O 1
ATOM 647 N N . ALA A 1 86 ? -15.204 6.767 19.792 1.00 57.62 86 ALA A N 1
ATOM 648 C CA . ALA A 1 86 ? -15.209 8.234 19.789 1.00 57.62 86 ALA A CA 1
ATOM 649 C C . ALA A 1 86 ? -13.979 8.880 19.110 1.00 57.62 86 ALA A C 1
ATOM 651 O O . ALA A 1 86 ? -14.047 10.031 18.690 1.00 57.62 86 ALA A O 1
ATOM 652 N N . THR A 1 87 ? -12.863 8.160 18.991 1.00 56.09 87 THR A N 1
ATOM 653 C CA . THR A 1 87 ? -11.593 8.679 18.453 1.00 56.09 87 THR A CA 1
ATOM 654 C C . THR A 1 87 ? -11.389 8.393 16.967 1.00 56.09 87 THR A C 1
ATOM 656 O O . THR A 1 87 ? -10.556 9.041 16.341 1.00 56.09 87 THR A O 1
ATOM 659 N N . VAL A 1 88 ? -12.156 7.468 16.381 1.00 54.25 88 VAL A N 1
ATOM 660 C CA . VAL A 1 88 ? -11.855 6.948 15.038 1.00 54.25 88 VAL A CA 1
ATOM 661 C C . VAL A 1 88 ? -12.465 7.808 13.928 1.00 54.25 88 VAL A C 1
ATOM 663 O O . VAL A 1 88 ? -11.975 7.757 12.812 1.00 54.25 88 VAL A O 1
ATOM 666 N N . ASN A 1 89 ? -13.491 8.635 14.191 1.00 45.72 89 ASN A N 1
ATOM 667 C CA . ASN A 1 89 ? -14.216 9.305 1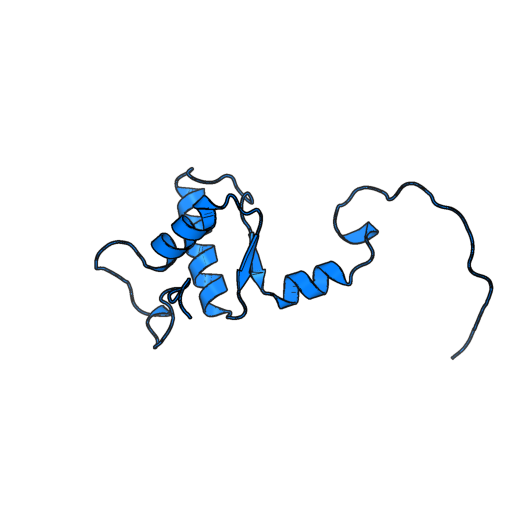3.098 1.00 45.72 89 ASN A CA 1
ATOM 668 C C . ASN A 1 89 ? -14.894 10.650 13.416 1.00 45.72 89 ASN A C 1
ATOM 670 O O . ASN A 1 89 ? -15.923 10.938 12.813 1.00 45.72 89 ASN A O 1
ATOM 674 N N . GLY A 1 90 ? -14.385 11.480 14.339 1.00 50.66 90 GLY A N 1
ATOM 675 C CA . GLY A 1 90 ? -14.793 12.900 14.484 1.00 50.66 90 GLY A CA 1
ATOM 676 C C . GLY A 1 90 ? -16.301 13.210 14.620 1.00 50.66 90 GLY A C 1
ATOM 677 O O . GLY A 1 90 ? -16.701 14.371 14.584 1.00 50.66 90 GLY A O 1
ATOM 678 N N . ARG A 1 91 ? -17.154 12.195 14.769 1.00 46.44 91 ARG A N 1
ATOM 679 C CA . ARG A 1 91 ? -18.605 12.288 14.897 1.00 46.44 91 ARG A CA 1
ATOM 680 C C . ARG A 1 91 ? -18.927 12.015 16.358 1.00 46.44 91 ARG A C 1
ATOM 682 O O . ARG A 1 91 ? -18.546 10.953 16.853 1.00 46.44 91 ARG A O 1
ATOM 689 N N . PRO A 1 92 ? -19.603 12.939 17.059 1.00 42.34 92 PRO A N 1
ATOM 690 C CA . PRO A 1 92 ? -19.955 12.715 18.447 1.00 42.34 92 PRO A CA 1
ATOM 691 C C . PRO A 1 92 ? -20.855 11.483 18.522 1.00 42.34 92 PRO A C 1
ATOM 693 O O . PRO A 1 92 ? -21.918 11.437 17.900 1.00 42.34 92 PRO A O 1
ATOM 696 N N . ALA A 1 93 ? -20.402 10.473 19.265 1.00 48.91 93 ALA A N 1
ATOM 697 C CA . ALA A 1 93 ? -21.242 9.365 19.675 1.00 48.91 93 ALA A CA 1
ATOM 698 C C . ALA A 1 93 ? -22.366 9.960 20.530 1.00 48.91 93 ALA A C 1
ATOM 700 O O . ALA A 1 93 ? -22.147 10.401 21.657 1.00 48.91 93 ALA A O 1
ATOM 701 N N . THR A 1 94 ? -23.557 10.076 19.951 1.00 43.38 94 THR A N 1
ATOM 702 C CA . THR A 1 94 ? -24.746 10.541 20.657 1.00 43.38 94 THR A CA 1
ATOM 703 C C . THR A 1 94 ? -25.014 9.635 21.855 1.00 43.38 94 THR A C 1
ATOM 705 O O . THR A 1 94 ? -25.162 8.428 21.691 1.00 43.38 94 THR A O 1
ATOM 708 N N . ALA A 1 95 ? -25.044 10.269 23.029 1.00 49.56 95 ALA A N 1
ATOM 709 C CA . ALA A 1 95 ? -25.549 9.829 24.325 1.00 49.56 95 ALA A CA 1
ATOM 710 C C . ALA A 1 95 ? -26.170 8.416 24.399 1.00 49.56 95 ALA A C 1
ATOM 712 O O . ALA A 1 95 ? -27.308 8.193 23.994 1.00 49.56 95 ALA A O 1
ATOM 713 N N . ALA A 1 96 ? -25.450 7.515 25.062 1.00 41.47 96 ALA A N 1
ATOM 714 C CA . ALA A 1 96 ? -26.010 6.476 25.923 1.00 41.47 96 ALA A CA 1
ATOM 715 C C . ALA A 1 96 ? -25.155 6.543 27.203 1.00 41.47 96 ALA A C 1
ATOM 717 O O . ALA A 1 96 ? -23.959 6.286 27.155 1.00 41.47 96 ALA A O 1
ATOM 718 N N . GLY A 1 97 ? -25.634 7.125 28.299 1.00 34.59 97 GLY A N 1
ATOM 719 C CA . GLY A 1 97 ? -26.737 6.569 29.072 1.00 34.59 97 GLY A CA 1
ATOM 720 C C . GLY A 1 97 ? -26.159 5.619 30.124 1.00 34.59 97 GLY A C 1
ATOM 721 O O . GLY A 1 97 ? -26.240 4.410 29.967 1.00 34.59 97 GLY A O 1
ATOM 722 N N . ASP A 1 98 ? -25.483 6.216 31.104 1.00 45.00 98 ASP A N 1
ATOM 723 C CA . ASP A 1 98 ? -25.339 5.862 32.519 1.00 45.00 98 ASP A CA 1
ATOM 724 C C . ASP A 1 98 ? -25.371 4.377 32.923 1.00 45.00 98 ASP A C 1
ATOM 726 O O . ASP A 1 98 ? -26.409 3.718 32.900 1.00 45.00 98 ASP A O 1
ATOM 730 N N . GLY A 1 99 ? -24.249 3.899 33.474 1.00 41.25 99 GLY A N 1
ATOM 731 C CA . GLY A 1 99 ? -24.254 2.704 34.316 1.00 41.25 99 GLY A CA 1
ATOM 732 C C . GLY A 1 99 ? -22.888 2.060 34.527 1.00 41.25 99 GLY A C 1
ATOM 733 O O . GLY A 1 99 ? -22.628 1.004 33.963 1.00 41.25 99 GLY A O 1
ATOM 734 N N . ASN A 1 100 ? -22.036 2.632 35.384 1.00 45.31 100 ASN A N 1
ATOM 735 C CA . ASN A 1 100 ? -21.015 1.826 36.060 1.00 45.31 100 ASN A CA 1
ATOM 736 C C . ASN A 1 100 ? -20.988 2.135 37.569 1.00 45.31 100 ASN A C 1
ATOM 738 O O . ASN A 1 100 ? -20.626 3.253 37.946 1.00 45.31 100 ASN A O 1
ATOM 742 N N . PRO A 1 101 ? -21.378 1.184 38.438 1.00 50.44 101 PRO A N 1
ATOM 743 C CA . PRO A 1 101 ? -21.215 1.301 39.876 1.00 50.44 101 PRO A CA 1
ATOM 744 C C . PRO A 1 101 ? -19.818 0.810 40.293 1.00 50.44 101 PRO A C 1
ATOM 746 O O . PRO A 1 101 ? -19.423 -0.308 39.983 1.00 50.44 101 PRO A O 1
ATOM 749 N N . GLY A 1 102 ? -19.100 1.628 41.066 1.00 37.66 102 GLY A N 1
ATOM 750 C CA . GLY A 1 102 ? -17.839 1.257 41.725 1.00 37.66 102 GLY A CA 1
ATOM 751 C C . GLY A 1 102 ? -16.609 1.585 40.869 1.00 37.66 102 GLY A C 1
ATOM 752 O O . GLY A 1 102 ? -16.460 1.093 39.763 1.00 37.66 102 GLY A O 1
ATOM 753 N N . GLY A 1 103 ? -15.677 2.449 41.261 1.00 36.66 103 GLY A N 1
ATOM 754 C CA . GLY A 1 103 ? -15.262 2.816 42.607 1.00 36.66 103 GLY A CA 1
ATOM 755 C C . GLY A 1 103 ? -14.061 1.973 43.010 1.00 36.66 103 GLY A C 1
ATOM 756 O O . GLY A 1 103 ? -14.242 0.970 43.679 1.00 36.66 103 GLY A O 1
ATOM 757 N N . HIS A 1 104 ? -12.855 2.415 42.648 1.00 38.94 104 HIS A N 1
ATOM 758 C CA . HIS A 1 104 ? -11.679 2.255 43.499 1.00 38.94 104 HIS A CA 1
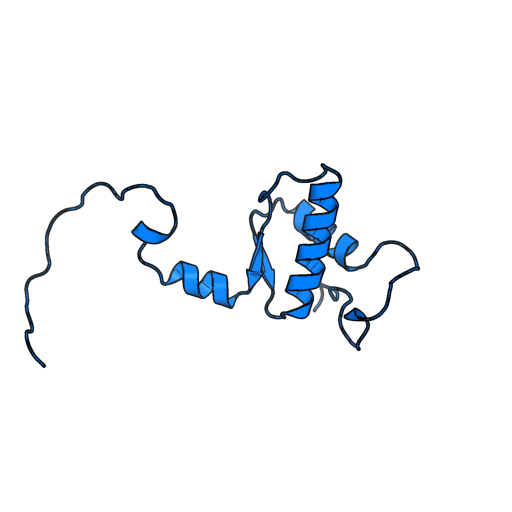ATOM 759 C C . HIS A 1 104 ? -10.743 3.449 43.310 1.00 38.94 104 HIS A C 1
ATOM 761 O O . HIS A 1 104 ? -10.206 3.701 42.236 1.00 38.94 104 HIS A O 1
ATOM 767 N N . ALA A 1 105 ? -10.643 4.211 44.395 1.00 42.78 105 ALA A N 1
ATOM 768 C CA . ALA A 1 105 ? -9.696 5.281 44.630 1.00 42.78 105 ALA A CA 1
ATOM 769 C C . ALA A 1 105 ? -8.370 4.710 45.167 1.00 42.78 105 ALA A C 1
ATOM 771 O O . ALA A 1 105 ? -8.404 3.737 45.919 1.00 42.78 105 ALA A O 1
ATOM 772 N N . GLY A 1 106 ? -7.257 5.388 44.857 1.00 39.22 106 GLY A N 1
ATOM 773 C CA . GLY A 1 106 ? -5.903 5.137 45.390 1.00 39.22 106 GLY A CA 1
ATOM 774 C C . GLY A 1 106 ? -5.230 3.923 44.743 1.00 39.22 106 GLY A C 1
ATOM 775 O O . GLY A 1 106 ? -5.858 2.883 44.599 1.00 39.22 106 GLY A O 1
ATOM 776 N N . VAL A 1 107 ? -3.975 3.963 44.295 1.00 43.75 107 VAL A N 1
ATOM 777 C CA . VAL A 1 107 ? -2.773 4.675 44.766 1.00 43.75 107 VAL A CA 1
ATOM 778 C C . VAL A 1 107 ? -1.956 5.139 43.563 1.00 43.75 107 VAL A C 1
ATOM 780 O O . VAL A 1 107 ? -1.940 4.387 42.563 1.00 43.75 107 VAL A O 1
#

Radius of gyration: 20.14 Å; chains: 1; bounding box: 45×31×64 Å